Protein AF-A0A523TA37-F1 (afdb_monomer)

pLDDT: mean 83.15, std 7.07, range [55.75, 93.06]

Solvent-accessible surface area (backbone atoms only — not comparable to full-atom values): 5820 Å² total; per-residue (Å²): 130,68,70,67,61,56,50,66,55,47,52,60,50,52,51,51,53,51,50,52,54,51,51,53,54,51,54,56,52,51,55,54,51,51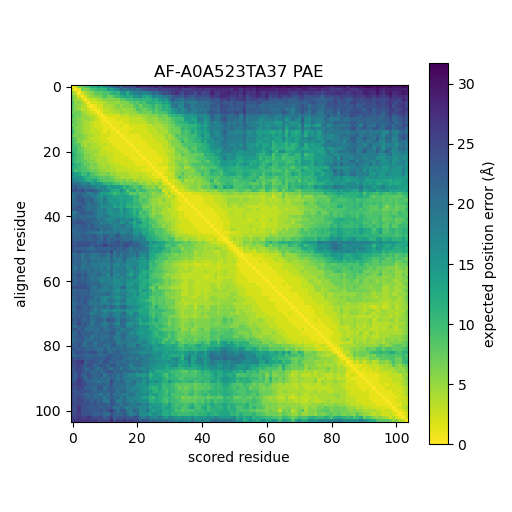,55,50,50,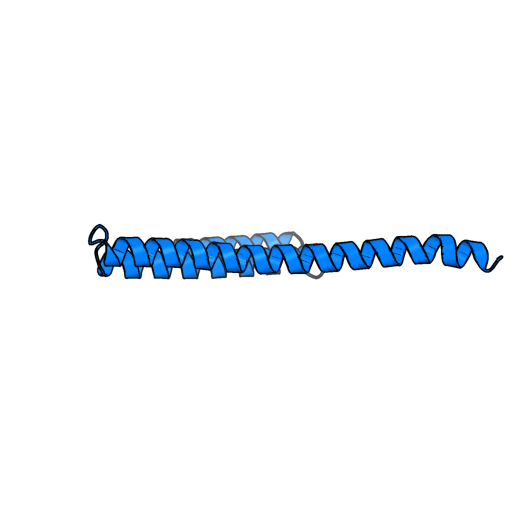54,54,49,51,52,50,50,36,40,76,67,67,78,36,53,71,69,57,46,53,52,52,52,50,49,53,52,50,51,53,50,52,52,54,51,52,50,50,53,50,49,36,42,74,67,69,76,38,56,72,70,58,49,52,54,53,49,50,50,52,54,49,58,61,74,78,106

Foldseek 3Di:
DPPVVVCVVVVVVVVVVVVVVVVVVVVVVVLVVVLVVVLVVLVVCVVVVVADPVRSVVVNVLSVLVSVLVVVLVVLVVCVVVVVDDPVRSVVVNVVSVVVSVVD

Radius of gyration: 21.23 Å; Cα contacts (8 Å, |Δi|>4): 30; chains: 1; bounding box: 48×34×58 Å

Mean predicted aligned error: 10.98 Å

Secondary structure (DSSP, 8-state):
--HHHHHHHHHHHHHHHHHHHHHHHHHHHHHHHHHHHHHHHHHHHHHTTSS-HHHHHHHHHHHHHHHHHHHHHHHHHHHHHTT-S-HHHHHHHHHHHHHHHHT-

Nearest PDB structures (foldseek):
  4wqs-assembly2_N  TM=8.201E-01  e=6.402E+00  Thermus thermophilus HB8
  6o35-assembly1_C-2  TM=4.651E-01  e=7.280E+00  synthetic construct

Sequence (104 aa):
MESSYFFFLILPLAILVFFLVALVIYNARKEEDDYEKELKKLRQLLFSGKLDRKTFVNMRNRLKHEKVFTSESKKLFSLLSDDKLDKETYVRLRQALEKSFRDS

Structure (mmCIF, N/CA/C/O backbone):
data_AF-A0A523TA37-F1
#
_entry.id   AF-A0A523TA37-F1
#
loop_
_atom_site.group_PDB
_atom_site.id
_atom_site.type_symbol
_atom_site.label_atom_id
_atom_site.label_alt_id
_atom_site.label_comp_id
_atom_site.label_asym_id
_atom_site.label_entity_id
_atom_site.label_seq_id
_atom_site.pdbx_PDB_ins_code
_atom_site.Cartn_x
_atom_site.Cartn_y
_atom_site.Cartn_z
_atom_site.occupancy
_atom_site.B_iso_or_equiv
_atom_site.auth_seq_id
_atom_site.auth_comp_id
_atom_site.auth_asym_id
_atom_site.auth_atom_id
_atom_site.pdbx_PDB_model_num
ATOM 1 N N . MET A 1 1 ? 29.019 7.588 -38.918 1.00 55.75 1 MET A N 1
ATOM 2 C CA . MET A 1 1 ? 27.634 8.027 -38.646 1.00 55.75 1 MET A CA 1
ATOM 3 C C . MET A 1 1 ? 27.708 9.476 -38.207 1.00 55.75 1 MET A C 1
ATOM 5 O O . MET A 1 1 ? 28.504 9.761 -37.322 1.00 55.75 1 MET A O 1
ATOM 9 N N . GLU A 1 2 ? 26.988 10.383 -38.868 1.00 57.28 2 GLU A N 1
ATOM 10 C CA . GLU A 1 2 ? 26.994 11.808 -38.515 1.00 57.28 2 GLU A CA 1
ATOM 11 C C . GLU A 1 2 ? 26.485 11.992 -37.084 1.00 57.28 2 GLU A C 1
ATOM 13 O O . GLU A 1 2 ? 25.417 11.488 -36.725 1.00 57.28 2 GLU A O 1
ATOM 18 N N . SER A 1 3 ? 27.255 12.722 -36.277 1.00 63.28 3 SER A N 1
ATOM 19 C CA . SER A 1 3 ? 26.987 13.025 -34.867 1.00 63.28 3 SER A CA 1
ATOM 20 C C . SER A 1 3 ? 25.549 13.507 -34.629 1.00 63.28 3 SER A C 1
ATOM 22 O O . SER A 1 3 ? 24.960 13.229 -33.589 1.00 63.28 3 SER A O 1
ATOM 24 N N . SER A 1 4 ? 24.952 14.154 -35.630 1.00 68.25 4 SER A N 1
ATOM 25 C CA . SER A 1 4 ? 23.573 14.640 -35.680 1.00 68.25 4 SER A CA 1
ATOM 26 C C . SER A 1 4 ? 22.515 13.561 -35.397 1.00 68.25 4 SER A C 1
ATOM 28 O O . SER A 1 4 ? 21.580 13.813 -34.641 1.00 68.25 4 SER A O 1
ATOM 30 N N . TYR A 1 5 ? 22.668 12.345 -35.938 1.00 69.06 5 TYR A N 1
ATOM 31 C CA . TYR A 1 5 ? 21.691 11.258 -35.751 1.00 69.06 5 TYR A CA 1
ATOM 32 C C . TYR A 1 5 ? 21.736 10.662 -34.342 1.00 69.06 5 TYR A C 1
ATOM 34 O O . TYR A 1 5 ? 20.711 10.241 -33.809 1.00 69.06 5 TYR A O 1
ATOM 42 N N . PHE A 1 6 ? 22.917 10.660 -33.719 1.00 69.06 6 PHE A N 1
ATOM 43 C CA . PHE A 1 6 ? 23.102 10.196 -32.346 1.00 69.06 6 PHE A CA 1
ATOM 44 C C . PHE A 1 6 ? 22.332 11.097 -31.370 1.00 69.06 6 PHE A C 1
ATOM 46 O O . PHE A 1 6 ? 21.544 10.607 -30.562 1.00 69.06 6 PHE A O 1
ATOM 53 N N . PHE A 1 7 ? 22.457 12.421 -31.516 1.00 75.31 7 PHE A N 1
ATOM 54 C CA . PHE A 1 7 ? 21.696 13.379 -30.710 1.00 75.31 7 PHE A CA 1
ATOM 55 C C . PHE A 1 7 ? 20.187 13.311 -30.970 1.00 75.31 7 PHE A C 1
ATOM 57 O O . PHE A 1 7 ? 19.412 13.392 -30.019 1.00 75.31 7 PHE A O 1
ATOM 64 N N . PHE A 1 8 ? 19.760 13.104 -32.220 1.00 79.31 8 PHE A N 1
ATOM 65 C CA . PHE A 1 8 ? 18.338 13.015 -32.568 1.00 79.31 8 PHE A CA 1
ATOM 66 C C . PHE A 1 8 ? 17.638 11.795 -31.951 1.00 79.31 8 PHE A C 1
ATOM 68 O O . PHE A 1 8 ? 16.446 11.856 -31.676 1.00 79.31 8 PHE A O 1
ATOM 75 N N . LEU A 1 9 ? 18.367 10.702 -31.707 1.00 77.62 9 LEU A N 1
ATOM 76 C CA . LEU A 1 9 ? 17.845 9.510 -31.029 1.00 77.62 9 LEU A CA 1
ATOM 77 C C . LEU A 1 9 ? 17.946 9.607 -29.504 1.00 77.62 9 LEU A C 1
ATOM 79 O O . LEU A 1 9 ? 17.022 9.214 -28.796 1.00 77.62 9 LEU A O 1
ATOM 83 N N . ILE A 1 10 ? 19.047 10.143 -28.981 1.00 83.31 10 ILE A N 1
ATOM 84 C CA . ILE A 1 10 ? 19.322 10.135 -27.537 1.00 83.31 10 ILE A CA 1
ATOM 85 C C . ILE A 1 10 ? 18.558 11.218 -26.792 1.00 83.31 10 ILE A C 1
ATOM 87 O O . ILE A 1 10 ? 18.091 10.976 -25.682 1.00 83.31 10 ILE A O 1
ATOM 91 N N . LEU A 1 11 ? 18.394 12.395 -27.394 1.00 85.06 11 LEU A N 1
ATOM 92 C CA . LEU A 1 11 ? 17.668 13.498 -26.776 1.00 85.06 11 LEU A CA 1
ATOM 93 C C . LEU A 1 11 ? 16.196 13.140 -26.466 1.00 85.06 11 LEU A C 1
ATOM 95 O O . LEU A 1 11 ? 15.798 13.288 -25.309 1.00 85.06 11 LEU A O 1
ATOM 99 N N . PRO A 1 12 ? 15.382 12.617 -27.409 1.00 87.75 12 PRO A N 1
ATOM 100 C CA . PRO A 1 12 ? 14.011 12.209 -27.095 1.00 87.75 12 PRO A CA 1
ATOM 101 C C . PRO A 1 12 ? 13.959 11.008 -26.147 1.00 87.75 12 PRO A C 1
ATOM 103 O O . PRO A 1 12 ? 13.060 10.941 -25.310 1.00 87.75 12 PRO A O 1
ATOM 106 N N . LEU A 1 13 ? 14.934 10.094 -26.216 1.00 86.00 13 LEU A N 1
ATOM 107 C CA . LEU A 1 13 ? 15.017 8.964 -25.292 1.00 86.00 13 LEU A CA 1
ATOM 108 C C . LEU A 1 13 ? 15.254 9.439 -23.849 1.00 86.00 13 LEU A C 1
ATOM 110 O O . LEU A 1 13 ? 14.577 8.985 -22.929 1.00 86.00 13 LEU A O 1
ATOM 114 N N . ALA A 1 14 ? 16.158 10.400 -23.648 1.00 87.56 14 ALA A N 1
ATOM 115 C CA . ALA A 1 14 ? 16.432 10.990 -22.340 1.00 87.56 14 ALA A CA 1
ATOM 116 C C . ALA A 1 14 ? 15.207 11.727 -21.774 1.00 87.56 14 ALA A C 1
ATOM 118 O O . ALA A 1 14 ? 14.896 11.587 -20.590 1.00 87.56 14 ALA A O 1
ATOM 119 N N . ILE A 1 15 ? 14.474 12.457 -22.621 1.00 92.12 15 ILE A N 1
ATOM 120 C CA . ILE A 1 15 ? 13.218 13.120 -22.236 1.00 92.12 15 ILE A CA 1
ATOM 121 C C . ILE A 1 15 ? 12.169 12.086 -21.805 1.00 92.12 15 ILE A C 1
ATOM 123 O O . ILE A 1 15 ? 11.509 12.278 -20.785 1.00 92.12 15 ILE A O 1
ATOM 127 N N . LEU A 1 16 ? 12.041 10.974 -22.535 1.00 89.88 16 LEU A N 1
ATOM 128 C CA . LEU A 1 16 ? 11.126 9.879 -22.198 1.00 89.88 16 LEU A CA 1
ATOM 129 C C . LEU A 1 16 ? 11.448 9.251 -20.839 1.00 89.88 16 LEU A C 1
ATOM 131 O O . LEU A 1 16 ? 10.548 9.067 -20.020 1.00 89.88 16 LEU A O 1
ATOM 135 N N . VAL A 1 17 ? 12.726 8.965 -20.578 1.00 89.88 17 VAL A N 1
ATOM 136 C CA . VAL A 1 17 ? 13.173 8.421 -19.287 1.00 89.88 17 VAL A CA 1
ATOM 137 C C . VAL A 1 17 ? 12.888 9.412 -18.158 1.00 89.88 17 VAL A C 1
ATOM 139 O O . VAL A 1 17 ? 12.357 9.020 -17.121 1.00 89.88 17 VAL A O 1
ATOM 142 N N . PHE A 1 18 ? 13.167 10.701 -18.365 1.00 93.06 18 PHE A N 1
ATOM 143 C CA . PHE A 1 18 ? 12.870 11.738 -17.378 1.00 93.06 18 PHE A CA 1
ATOM 144 C C . PHE A 1 18 ? 11.370 11.826 -17.066 1.00 93.06 18 PHE A C 1
ATOM 146 O O . PHE A 1 18 ? 10.982 11.858 -15.897 1.00 93.06 18 PHE A O 1
ATOM 153 N N . PHE A 1 19 ? 10.519 11.799 -18.097 1.00 92.69 19 PHE A N 1
ATOM 154 C CA . PHE A 1 19 ? 9.066 11.779 -17.927 1.00 92.69 19 PHE A CA 1
ATOM 155 C C . PHE A 1 19 ? 8.599 10.555 -17.142 1.00 92.69 19 PHE A C 1
ATOM 157 O O . PHE A 1 19 ? 7.802 10.704 -16.221 1.00 92.69 19 PHE A O 1
ATOM 164 N N . LEU A 1 20 ? 9.119 9.366 -17.456 1.00 86.38 20 LEU A N 1
ATOM 165 C CA . LEU A 1 20 ? 8.811 8.132 -16.730 1.00 86.38 20 LEU A CA 1
ATOM 166 C C . LEU A 1 20 ? 9.164 8.246 -15.246 1.00 86.38 20 LEU A C 1
ATOM 168 O O . LEU A 1 20 ? 8.328 7.951 -14.393 1.00 86.38 20 LEU A O 1
ATOM 172 N N . VAL A 1 21 ? 10.367 8.730 -14.929 1.00 87.38 21 VAL A N 1
ATOM 173 C CA . VAL A 1 21 ? 10.807 8.920 -13.540 1.00 87.38 21 VAL A CA 1
ATOM 174 C C . VAL A 1 21 ? 9.912 9.927 -12.812 1.00 87.38 21 VAL A C 1
ATOM 176 O O . VAL A 1 21 ? 9.469 9.658 -11.694 1.00 87.38 21 VAL A O 1
ATOM 179 N N . ALA A 1 22 ? 9.579 11.055 -13.445 1.00 87.62 22 ALA A N 1
ATOM 180 C CA . ALA A 1 22 ? 8.682 12.054 -12.865 1.00 87.62 22 ALA A CA 1
ATOM 181 C C . ALA A 1 22 ? 7.278 11.486 -12.588 1.00 87.62 22 ALA A C 1
ATOM 183 O O . ALA A 1 22 ? 6.705 11.740 -11.527 1.00 87.62 22 ALA A O 1
ATOM 184 N N . LEU A 1 23 ? 6.744 10.673 -13.504 1.00 86.75 23 LEU A N 1
ATOM 185 C CA . LEU A 1 23 ? 5.433 10.034 -13.377 1.00 86.75 23 LEU A CA 1
ATOM 186 C C . LEU A 1 23 ? 5.413 9.010 -12.231 1.00 86.75 23 LEU A C 1
ATOM 188 O O . LEU A 1 23 ? 4.463 8.973 -11.449 1.00 86.75 23 LEU A O 1
ATOM 192 N N . VAL A 1 24 ? 6.487 8.228 -12.082 1.00 82.25 24 VAL A N 1
ATOM 193 C CA . VAL A 1 24 ? 6.658 7.282 -10.967 1.00 82.25 24 VAL A CA 1
ATOM 194 C C . VAL A 1 24 ? 6.681 8.018 -9.627 1.00 82.25 24 VAL A C 1
ATOM 196 O O . VAL A 1 24 ? 5.943 7.643 -8.715 1.00 82.25 24 VAL A O 1
ATOM 199 N N . ILE A 1 25 ? 7.465 9.095 -9.512 1.00 80.94 25 ILE A N 1
ATOM 200 C CA . ILE A 1 25 ? 7.542 9.897 -8.281 1.00 80.94 25 ILE A CA 1
ATOM 201 C C . ILE A 1 25 ? 6.187 10.546 -7.965 1.00 80.94 25 ILE A C 1
ATOM 203 O O . ILE A 1 25 ? 5.754 10.540 -6.812 1.00 80.94 25 ILE A O 1
ATOM 207 N N . TYR A 1 26 ? 5.501 11.089 -8.973 1.00 82.00 26 TYR A N 1
ATOM 208 C CA . TYR A 1 26 ? 4.193 11.716 -8.796 1.00 82.00 26 TYR A CA 1
ATOM 209 C C . TYR A 1 26 ? 3.142 10.720 -8.292 1.00 82.00 26 TYR A C 1
ATOM 211 O O . TYR A 1 26 ? 2.442 10.998 -7.318 1.00 82.00 26 TYR A O 1
ATOM 219 N N . ASN A 1 27 ? 3.069 9.536 -8.906 1.00 76.25 27 ASN A N 1
ATOM 220 C CA . ASN A 1 27 ? 2.141 8.493 -8.476 1.00 76.25 27 ASN A CA 1
ATOM 221 C C . ASN A 1 27 ? 2.457 7.985 -7.064 1.00 76.25 27 ASN A C 1
ATOM 223 O O . ASN A 1 27 ? 1.530 7.763 -6.290 1.00 76.25 27 ASN A O 1
ATOM 227 N N . ALA A 1 28 ? 3.738 7.855 -6.703 1.00 72.88 28 ALA A N 1
ATOM 228 C CA . ALA A 1 28 ? 4.134 7.460 -5.352 1.00 72.88 28 ALA A 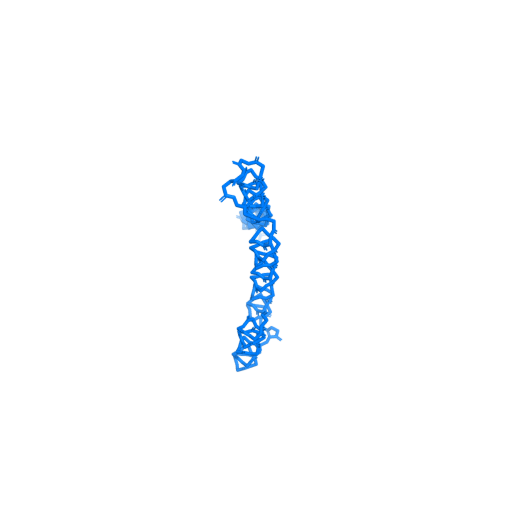CA 1
ATOM 229 C C . ALA A 1 28 ? 3.663 8.474 -4.293 1.00 72.88 28 ALA A C 1
ATOM 231 O O . ALA A 1 28 ? 3.100 8.084 -3.273 1.00 72.88 28 ALA A O 1
ATOM 232 N N . ARG A 1 29 ? 3.821 9.778 -4.560 1.00 76.19 29 ARG A N 1
ATOM 233 C CA . ARG A 1 29 ? 3.344 10.841 -3.656 1.00 76.19 29 ARG A CA 1
ATOM 234 C C . ARG A 1 29 ? 1.822 10.870 -3.536 1.00 76.19 29 ARG A C 1
ATOM 236 O O . ARG A 1 29 ? 1.296 11.037 -2.440 1.00 76.19 29 ARG A O 1
ATOM 243 N N . LYS A 1 30 ? 1.109 10.668 -4.647 1.00 77.62 30 LYS A N 1
ATOM 244 C CA . LYS A 1 30 ? -0.359 10.666 -4.668 1.00 77.62 30 LYS A CA 1
ATOM 245 C C . LYS A 1 30 ? -0.956 9.588 -3.754 1.00 77.62 30 LYS A C 1
ATOM 247 O O . LYS A 1 30 ? -1.959 9.835 -3.092 1.00 77.62 30 LYS A O 1
ATOM 252 N N . GLU A 1 31 ? -0.335 8.414 -3.685 1.00 69.19 31 GLU A N 1
ATOM 253 C CA . GLU A 1 31 ? -0.804 7.333 -2.809 1.00 69.19 31 GLU A CA 1
ATOM 254 C C . GLU A 1 31 ? -0.580 7.606 -1.323 1.00 69.19 31 GLU A C 1
ATOM 256 O O . GLU A 1 31 ? -1.409 7.224 -0.494 1.00 69.19 31 GLU A O 1
ATOM 261 N N . GLU A 1 32 ? 0.513 8.285 -0.964 1.00 70.00 32 GLU A N 1
ATOM 262 C CA . GLU A 1 32 ? 0.704 8.748 0.413 1.00 70.00 32 GLU A CA 1
ATOM 263 C C . GLU A 1 32 ? -0.353 9.781 0.807 1.00 70.00 32 GLU A C 1
ATOM 265 O O . GLU A 1 32 ? -0.946 9.665 1.886 1.00 70.00 32 GLU A O 1
ATOM 270 N N . ASP A 1 33 ? -0.650 10.722 -0.091 1.00 78.94 33 ASP A N 1
ATOM 271 C CA . ASP A 1 33 ? -1.665 11.751 0.127 1.00 78.94 33 ASP A CA 1
ATOM 272 C C . ASP A 1 33 ? -3.062 11.158 0.344 1.00 78.94 33 ASP A C 1
ATOM 274 O O . ASP A 1 33 ? -3.817 11.640 1.193 1.00 78.94 33 ASP A O 1
ATOM 278 N N . ASP A 1 34 ? -3.436 10.119 -0.403 1.00 79.81 34 ASP A N 1
ATOM 279 C CA . ASP A 1 34 ? -4.770 9.527 -0.294 1.00 79.81 34 ASP A CA 1
ATOM 280 C C . ASP A 1 34 ? -4.955 8.767 1.031 1.00 79.81 34 ASP A C 1
ATOM 282 O O . ASP A 1 34 ? -5.961 8.979 1.717 1.00 79.81 34 ASP A O 1
ATOM 286 N N . TYR A 1 35 ? -3.944 8.014 1.484 1.00 81.75 35 TYR A N 1
ATOM 287 C CA . TYR A 1 35 ? -3.953 7.413 2.825 1.00 81.75 35 TYR A CA 1
ATOM 288 C C . TYR A 1 35 ? -4.074 8.476 3.928 1.00 81.75 35 TYR A C 1
ATOM 290 O O . TYR A 1 35 ? -4.862 8.335 4.870 1.00 81.75 35 TYR A O 1
ATOM 298 N N . GLU A 1 36 ? -3.320 9.574 3.824 1.00 82.69 36 GLU A N 1
ATOM 299 C CA . GLU A 1 36 ? -3.407 10.659 4.800 1.00 82.69 36 GLU A CA 1
ATOM 300 C C . GLU A 1 36 ? -4.778 11.339 4.813 1.00 82.69 36 GLU A C 1
ATOM 302 O O . GLU A 1 36 ? -5.291 11.665 5.892 1.00 82.69 36 GLU A O 1
ATOM 307 N N . LYS A 1 37 ? -5.391 11.552 3.643 1.00 86.31 37 LYS A N 1
ATOM 308 C CA . LYS A 1 37 ? -6.739 12.129 3.532 1.00 86.31 37 LYS A CA 1
ATOM 309 C C . LYS A 1 37 ? -7.776 11.253 4.220 1.00 86.31 37 LYS A C 1
ATOM 311 O O . LYS A 1 37 ? -8.604 11.776 4.967 1.00 86.31 37 LYS A O 1
ATOM 316 N N . GLU A 1 38 ? -7.742 9.942 4.007 1.00 85.44 38 GLU A N 1
ATOM 317 C CA . GLU A 1 38 ? -8.683 9.017 4.647 1.00 85.44 38 GLU A CA 1
ATOM 318 C C . GLU A 1 38 ? -8.499 8.977 6.164 1.00 85.44 38 GLU A C 1
ATOM 320 O O . GLU A 1 38 ? -9.472 9.037 6.923 1.00 85.44 38 GLU A O 1
ATOM 325 N N . LEU A 1 39 ? -7.252 9.009 6.631 1.00 87.69 39 LEU A N 1
ATOM 326 C CA . LEU A 1 39 ? -6.941 9.038 8.057 1.00 87.69 39 LEU A CA 1
ATOM 327 C C . LEU A 1 39 ? -7.333 10.377 8.713 1.00 87.69 39 LEU A C 1
ATOM 329 O O . LEU A 1 39 ? -7.751 10.405 9.876 1.00 87.69 39 LEU A O 1
ATOM 333 N N . LYS A 1 40 ? -7.244 11.496 7.980 1.00 88.50 40 LYS A N 1
ATOM 334 C CA . LYS A 1 40 ? -7.780 12.803 8.403 1.00 88.50 40 LYS A CA 1
ATOM 335 C C . LYS A 1 40 ? -9.306 12.774 8.503 1.00 88.50 40 LYS A C 1
ATOM 337 O O . LYS A 1 40 ? -9.830 13.201 9.530 1.00 88.50 40 LYS A O 1
ATOM 342 N N . LYS A 1 41 ? -10.012 12.207 7.517 1.00 88.44 41 LYS A N 1
ATOM 343 C CA . LYS A 1 41 ? -11.479 12.038 7.562 1.00 88.44 41 LYS A CA 1
ATOM 344 C C . LYS A 1 41 ? -11.914 11.201 8.766 1.00 88.44 41 LYS A C 1
ATOM 346 O O . LYS A 1 41 ? -12.812 11.606 9.495 1.00 88.44 41 LYS A O 1
ATOM 351 N N . LEU A 1 42 ? -11.239 10.083 9.031 1.00 87.94 42 LEU A N 1
ATOM 352 C CA . LEU A 1 42 ? -11.503 9.244 10.206 1.00 87.94 42 LEU A CA 1
ATOM 353 C C . LEU A 1 42 ? -11.301 9.988 11.526 1.00 87.94 42 LEU A C 1
ATOM 355 O O . LEU A 1 42 ? -12.127 9.869 12.429 1.00 87.94 42 LEU A O 1
ATOM 359 N N . ARG A 1 43 ? -10.229 10.785 11.638 1.00 87.75 43 ARG A N 1
ATOM 360 C CA . ARG A 1 43 ? -10.007 11.643 12.812 1.00 87.75 43 ARG A CA 1
ATOM 361 C C . ARG A 1 43 ? -11.110 12.684 12.960 1.00 87.75 43 ARG A C 1
ATOM 363 O O . ARG A 1 43 ? -11.610 12.876 14.061 1.00 87.75 43 ARG A O 1
ATOM 370 N N . GLN A 1 44 ? -11.518 13.322 11.868 1.00 90.31 44 GLN A N 1
ATOM 371 C CA . GLN A 1 44 ? -12.596 14.308 11.884 1.00 90.31 44 GLN A CA 1
ATOM 372 C C . GLN A 1 44 ? -13.929 13.680 12.317 1.00 90.31 44 GLN A C 1
ATOM 374 O O . GLN A 1 44 ? -14.649 14.270 13.119 1.00 90.31 44 GLN A O 1
ATOM 379 N N . LEU A 1 45 ? -14.227 12.460 11.860 1.00 88.19 45 LEU A N 1
ATOM 380 C CA . LEU A 1 45 ? -15.413 11.709 12.275 1.00 88.19 45 LEU A CA 1
ATOM 381 C C . LEU A 1 45 ? -15.380 11.356 13.768 1.00 88.19 45 LEU A C 1
ATOM 383 O O . LEU A 1 45 ? -16.395 11.531 14.442 1.00 88.19 45 LEU A O 1
ATOM 387 N N . LEU A 1 46 ? -14.219 10.949 14.291 1.00 88.00 46 LEU A N 1
ATOM 388 C CA . LEU A 1 46 ? -14.014 10.706 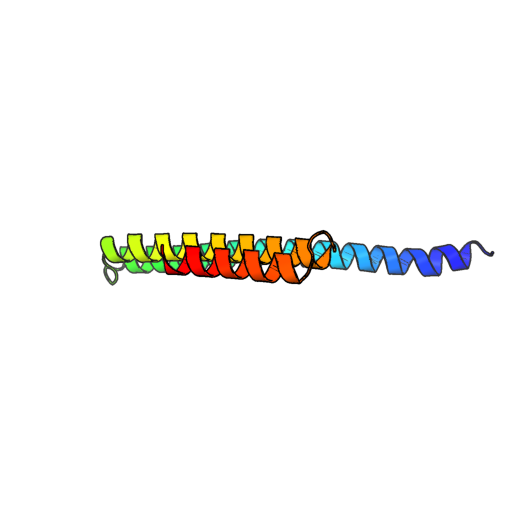15.722 1.00 88.00 46 LEU A CA 1
ATOM 389 C C . LEU A 1 46 ? -14.246 11.981 16.549 1.00 88.00 46 LEU A C 1
ATOM 391 O O . LEU A 1 46 ? -15.016 11.959 17.504 1.00 88.00 46 LEU A O 1
ATOM 395 N N . PHE A 1 47 ? -13.636 13.106 16.159 1.00 87.50 47 PHE A N 1
ATOM 396 C CA . PHE A 1 47 ? -13.816 14.386 16.859 1.00 87.50 47 PHE A CA 1
ATOM 397 C C . PHE A 1 47 ? -15.246 14.924 16.765 1.00 87.50 47 PHE A C 1
ATOM 399 O O . PHE A 1 47 ? -15.714 15.577 17.690 1.00 87.50 47 PHE A O 1
ATOM 406 N N . SER A 1 48 ? -15.963 14.620 15.680 1.00 89.06 48 SER A N 1
ATOM 407 C CA . SER A 1 48 ? -17.375 14.987 15.523 1.00 89.06 48 SER A CA 1
ATOM 408 C C . SER A 1 48 ? -18.340 14.131 16.354 1.00 89.06 48 SER A C 1
ATOM 410 O O . SER A 1 48 ? -19.548 14.344 16.281 1.00 89.06 48 SER A O 1
ATOM 412 N N . GLY A 1 49 ? -17.842 13.125 17.084 1.00 85.88 49 GLY A N 1
ATOM 413 C CA . GLY A 1 49 ? -18.657 12.203 17.881 1.00 85.88 49 GLY A CA 1
ATOM 414 C C . GLY A 1 49 ? -19.488 11.209 17.060 1.00 85.88 49 GLY A C 1
ATOM 415 O O . GLY A 1 49 ? -20.173 10.368 17.630 1.00 85.88 49 GLY A O 1
ATOM 416 N N . LYS A 1 50 ? -19.411 11.257 15.722 1.00 85.31 50 LYS A N 1
ATOM 417 C CA . LYS A 1 50 ? -20.119 10.340 14.808 1.00 85.31 50 LYS A CA 1
ATOM 418 C C . LYS A 1 50 ? -19.502 8.944 14.747 1.00 85.31 50 LYS A C 1
ATOM 420 O O . LYS A 1 50 ? -20.036 8.066 14.075 1.00 85.31 50 LYS A O 1
ATOM 425 N N . LEU A 1 51 ? -18.347 8.756 15.378 1.00 86.31 51 LEU A N 1
ATOM 426 C CA . LEU A 1 51 ? -17.564 7.541 15.274 1.00 86.31 51 LEU A CA 1
ATOM 427 C C . LEU A 1 51 ? -16.937 7.214 16.627 1.00 86.31 51 LEU A C 1
ATOM 429 O O . LEU A 1 51 ? -16.243 8.040 17.212 1.00 86.31 51 LEU A O 1
ATOM 433 N N . ASP A 1 52 ? -17.193 6.003 17.117 1.00 89.44 52 ASP A N 1
ATOM 434 C CA . ASP A 1 52 ? -16.661 5.536 18.394 1.00 89.44 52 ASP A CA 1
ATOM 435 C C . ASP A 1 52 ? -15.149 5.262 18.317 1.00 89.44 52 ASP A C 1
ATOM 437 O O . ASP A 1 52 ? -14.605 4.893 17.271 1.00 89.44 52 ASP A O 1
ATOM 441 N N . ARG A 1 53 ? -14.458 5.391 19.451 1.00 85.81 53 ARG A N 1
ATOM 442 C CA . ARG A 1 53 ? -13.014 5.167 19.563 1.00 85.81 53 ARG A CA 1
ATOM 443 C C . ARG A 1 53 ? -12.626 3.740 19.176 1.00 85.81 53 ARG A C 1
ATOM 445 O O . ARG A 1 53 ? -11.587 3.556 18.542 1.00 85.81 53 ARG A O 1
ATOM 452 N N . LYS A 1 54 ? -13.448 2.735 19.504 1.00 88.12 54 LYS A N 1
ATOM 453 C CA . LYS A 1 54 ? -13.198 1.341 19.105 1.00 88.12 54 LYS A CA 1
ATOM 454 C C . LYS A 1 54 ? -13.294 1.184 17.587 1.00 88.12 54 LYS A C 1
ATOM 456 O O . LYS A 1 54 ? -12.403 0.612 16.960 1.00 88.12 54 LYS A O 1
ATOM 461 N N . THR A 1 55 ? -14.328 1.772 16.992 1.00 86.38 55 THR A N 1
ATOM 462 C CA . THR A 1 55 ? -14.541 1.791 15.539 1.00 86.38 55 THR A CA 1
ATOM 463 C C . THR A 1 55 ? -13.412 2.523 14.811 1.00 86.38 55 THR A C 1
ATOM 465 O O . THR A 1 55 ? -12.928 2.035 13.791 1.00 86.38 55 THR A O 1
ATOM 468 N N . PHE A 1 56 ? -12.913 3.634 15.365 1.00 88.81 56 PHE A N 1
ATOM 469 C CA . PHE A 1 56 ? -11.756 4.362 14.835 1.00 88.81 56 PHE A CA 1
ATOM 470 C C . PHE A 1 56 ? -10.505 3.496 14.788 1.00 88.81 56 PHE A C 1
ATOM 472 O O . PHE A 1 56 ? -9.841 3.433 13.756 1.00 88.81 56 PHE A O 1
ATOM 479 N N . VAL A 1 57 ? -10.174 2.829 15.897 1.00 88.31 57 VAL A N 1
ATOM 480 C CA . VAL A 1 57 ? -8.977 1.984 15.977 1.00 88.31 57 VAL A CA 1
ATOM 481 C C . VAL A 1 57 ? -9.064 0.838 14.972 1.00 88.31 57 VAL A C 1
ATOM 483 O O .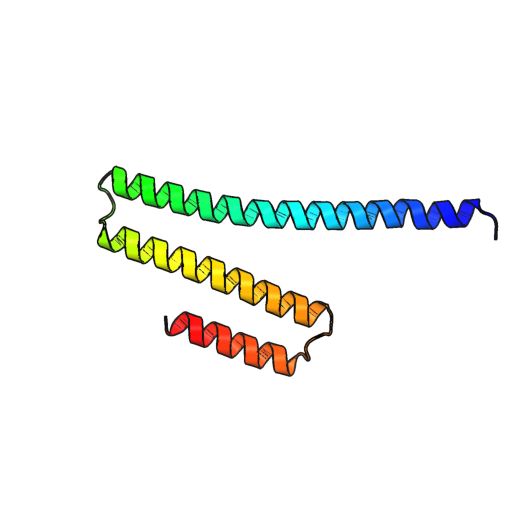 VAL A 1 57 ? -8.092 0.603 14.256 1.00 88.31 57 VAL A O 1
ATOM 486 N N . ASN A 1 58 ? -10.228 0.197 14.845 1.00 87.81 58 ASN A N 1
ATOM 487 C CA . ASN A 1 58 ? -10.440 -0.870 13.868 1.00 87.81 58 ASN A CA 1
ATOM 488 C C . ASN A 1 58 ? -10.296 -0.369 12.425 1.00 87.81 58 ASN A C 1
ATOM 490 O O . ASN A 1 58 ? -9.547 -0.956 11.648 1.00 87.81 58 ASN A O 1
ATOM 494 N N . MET A 1 59 ? -10.947 0.741 12.062 1.00 85.56 59 MET A N 1
ATOM 495 C CA . MET A 1 59 ? -10.859 1.297 10.706 1.00 85.56 59 MET A CA 1
ATOM 496 C C . MET A 1 59 ? -9.453 1.807 10.373 1.00 85.56 59 MET A C 1
ATOM 498 O O . MET A 1 59 ? -8.963 1.579 9.271 1.00 85.56 59 MET A O 1
ATOM 502 N N . ARG A 1 60 ? -8.769 2.443 11.331 1.00 87.81 60 ARG A N 1
ATOM 503 C CA . ARG A 1 60 ? -7.375 2.883 11.178 1.00 87.81 60 ARG A CA 1
ATOM 504 C C . ARG A 1 60 ? -6.440 1.697 10.960 1.00 87.81 60 ARG A C 1
ATOM 506 O O . ARG A 1 60 ? -5.566 1.762 10.101 1.00 87.81 60 ARG A O 1
ATOM 513 N N . ASN A 1 61 ? -6.597 0.634 11.748 1.00 87.94 61 ASN A N 1
ATOM 514 C CA . ASN A 1 61 ? -5.786 -0.568 11.591 1.00 87.94 61 ASN A CA 1
ATOM 515 C C . ASN A 1 61 ? -6.065 -1.220 10.230 1.00 87.94 61 ASN A C 1
ATOM 517 O O . ASN A 1 61 ? -5.113 -1.538 9.524 1.00 87.94 61 ASN A O 1
ATOM 521 N N . ARG A 1 62 ? -7.333 -1.305 9.807 1.00 86.19 62 ARG A N 1
ATOM 522 C CA . ARG A 1 62 ? -7.708 -1.817 8.481 1.00 86.19 62 ARG A CA 1
ATOM 523 C C . ARG A 1 62 ? -7.061 -1.024 7.344 1.00 86.19 62 ARG A C 1
ATOM 525 O O . ARG A 1 62 ? -6.439 -1.623 6.480 1.00 86.19 62 ARG A O 1
ATOM 532 N N . LEU A 1 63 ? -7.115 0.309 7.394 1.00 86.50 63 LEU A N 1
ATOM 533 C CA . LEU A 1 63 ? -6.445 1.175 6.414 1.00 86.50 63 LEU A CA 1
ATOM 534 C C . LEU A 1 63 ? -4.932 0.972 6.376 1.00 86.50 63 LEU A C 1
ATOM 536 O O . LEU A 1 63 ? -4.319 0.988 5.311 1.00 86.50 63 LEU A O 1
ATOM 540 N N . LYS A 1 64 ? -4.309 0.775 7.541 1.00 86.62 64 LYS A N 1
ATOM 541 C CA . LYS A 1 64 ? -2.879 0.474 7.613 1.00 86.62 64 LYS A CA 1
ATOM 542 C C . LYS A 1 64 ? -2.569 -0.871 6.948 1.00 86.62 64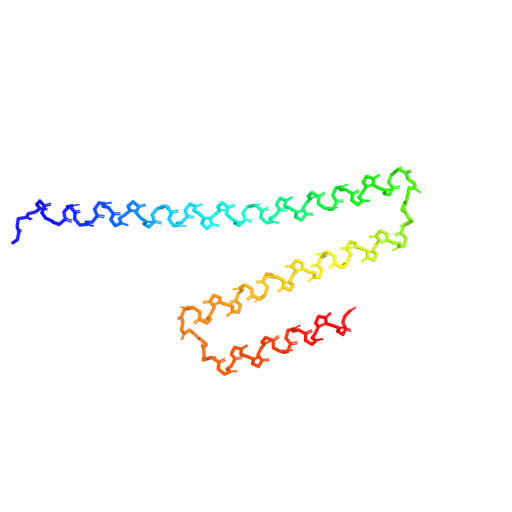 LYS A C 1
ATOM 544 O O . LYS A 1 64 ? -1.609 -0.946 6.186 1.00 86.62 64 LYS A O 1
ATOM 549 N N . HIS A 1 65 ? -3.373 -1.900 7.209 1.00 85.62 65 HIS A N 1
ATOM 550 C CA . HIS A 1 65 ? -3.231 -3.212 6.574 1.00 85.62 65 HIS A CA 1
ATOM 551 C C . HIS A 1 65 ? -3.426 -3.141 5.057 1.00 85.62 65 HIS A C 1
ATOM 553 O O . HIS A 1 65 ? -2.628 -3.704 4.315 1.00 85.62 65 HIS A O 1
ATOM 559 N N . GLU A 1 66 ? -4.423 -2.397 4.585 1.00 85.12 66 GLU A N 1
ATOM 560 C CA . GLU A 1 66 ? -4.693 -2.197 3.159 1.00 85.12 66 GLU A CA 1
ATOM 561 C C . GLU A 1 66 ? -3.544 -1.468 2.446 1.00 85.12 66 GLU A C 1
ATOM 563 O O . GLU A 1 66 ? -3.123 -1.878 1.361 1.00 85.12 66 GLU A O 1
ATOM 568 N N . LYS A 1 67 ? -2.954 -0.448 3.089 1.00 85.31 67 LYS A N 1
ATOM 569 C CA . LYS A 1 67 ? -1.750 0.228 2.581 1.00 85.31 67 LYS A CA 1
ATOM 570 C C . LYS A 1 67 ? -0.577 -0.745 2.440 1.00 85.31 67 LYS A C 1
ATOM 572 O O . LYS A 1 67 ? 0.089 -0.749 1.405 1.00 85.31 67 LYS A O 1
ATOM 577 N N . VAL A 1 68 ? -0.327 -1.571 3.461 1.00 86.56 68 VAL A N 1
ATOM 578 C CA . VAL A 1 68 ? 0.756 -2.570 3.436 1.00 86.56 68 VAL A CA 1
ATOM 579 C C . VAL A 1 68 ? 0.513 -3.588 2.323 1.00 86.56 68 VAL A C 1
ATOM 581 O O . VAL A 1 68 ? 1.375 -3.749 1.463 1.00 86.56 68 VAL A O 1
ATOM 584 N N . PHE A 1 69 ? -0.682 -4.177 2.254 1.00 86.12 69 PHE A N 1
ATOM 585 C CA . PHE A 1 69 ? -1.053 -5.139 1.214 1.00 86.12 69 PHE A CA 1
ATOM 586 C C . PHE A 1 69 ? -0.886 -4.571 -0.201 1.00 86.12 69 PHE A C 1
ATOM 588 O O . PHE A 1 69 ? -0.320 -5.224 -1.079 1.00 86.12 69 PHE A O 1
ATOM 595 N N . THR A 1 70 ? -1.325 -3.330 -0.423 1.00 84.75 70 THR A N 1
ATOM 596 C CA . THR A 1 70 ? -1.184 -2.648 -1.717 1.00 84.75 70 THR A CA 1
ATOM 597 C C . THR A 1 70 ? 0.288 -2.431 -2.067 1.00 84.75 70 THR A C 1
ATOM 599 O O . THR A 1 70 ? 0.701 -2.687 -3.199 1.00 84.75 70 THR A O 1
ATOM 602 N N . SER A 1 71 ? 1.106 -2.012 -1.096 1.00 85.00 71 SER A N 1
ATOM 603 C CA . SER A 1 71 ? 2.545 -1.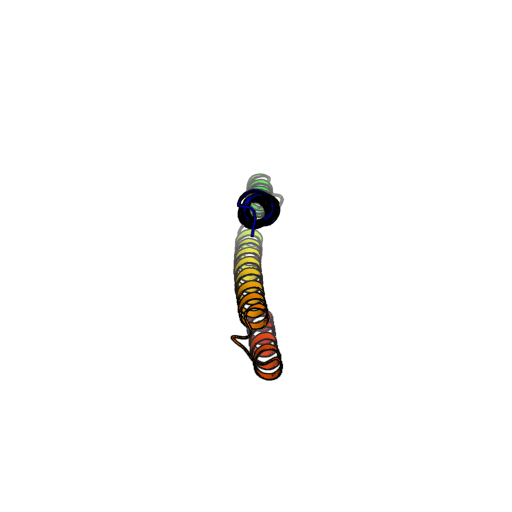811 -1.298 1.00 85.00 71 SER A CA 1
ATOM 604 C C . SER A 1 71 ? 3.284 -3.117 -1.620 1.00 85.00 71 SER A C 1
ATOM 606 O O . SER A 1 71 ? 4.107 -3.155 -2.536 1.00 85.00 71 SER A O 1
ATOM 608 N N . GLU A 1 72 ? 2.945 -4.212 -0.938 1.00 85.38 72 GLU A N 1
ATOM 609 C CA . GLU A 1 72 ? 3.546 -5.524 -1.175 1.00 85.38 72 GLU A CA 1
ATOM 610 C C . GLU A 1 72 ? 3.079 -6.126 -2.503 1.00 85.38 72 GLU A C 1
ATOM 612 O O . GLU A 1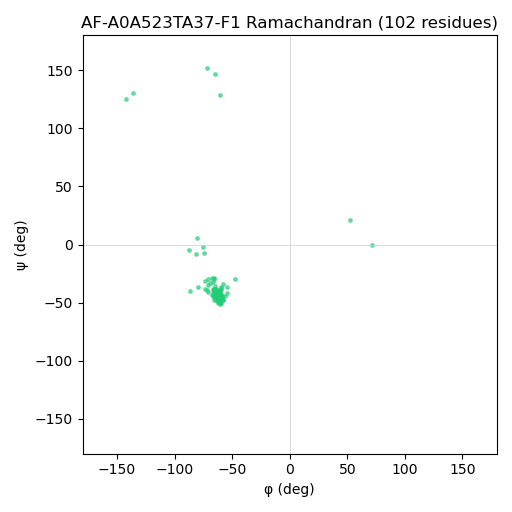 72 ? 3.897 -6.650 -3.257 1.00 85.38 72 GLU A O 1
ATOM 617 N N . SER A 1 73 ? 1.799 -5.963 -2.850 1.00 84.69 73 SER A N 1
ATOM 618 C CA . SER A 1 73 ? 1.248 -6.367 -4.151 1.00 84.69 73 SER A CA 1
ATOM 619 C C . SER A 1 73 ? 1.949 -5.662 -5.310 1.00 84.69 73 SER A C 1
ATOM 621 O O . SER A 1 73 ? 2.293 -6.291 -6.312 1.00 84.69 73 SER A O 1
ATOM 623 N N . LYS A 1 74 ? 2.214 -4.360 -5.166 1.00 85.31 74 LYS A N 1
ATOM 624 C CA . LYS A 1 74 ? 2.978 -3.581 -6.147 1.00 85.31 74 LYS A CA 1
ATOM 625 C C . LYS A 1 74 ? 4.411 -4.062 -6.274 1.00 85.31 74 LYS A C 1
ATOM 627 O O . LYS A 1 74 ? 4.899 -4.194 -7.389 1.00 85.31 74 LYS A O 1
ATOM 632 N N . LYS A 1 75 ? 5.066 -4.360 -5.151 1.00 84.94 75 LYS A N 1
ATOM 633 C CA . LYS A 1 75 ? 6.428 -4.903 -5.142 1.00 84.94 75 LYS A CA 1
ATOM 634 C C . LYS A 1 75 ? 6.492 -6.276 -5.819 1.00 84.94 75 LYS A C 1
ATOM 636 O O . LYS A 1 75 ? 7.403 -6.544 -6.596 1.00 84.94 75 LYS A O 1
ATOM 641 N N . LEU A 1 76 ? 5.506 -7.134 -5.573 1.00 85.00 76 LEU A N 1
ATOM 642 C CA . LEU A 1 76 ? 5.347 -8.417 -6.262 1.00 85.00 76 LEU A CA 1
ATOM 643 C C . LEU A 1 76 ? 5.177 -8.230 -7.771 1.00 85.00 76 LEU A C 1
ATOM 645 O O . LEU A 1 76 ? 5.822 -8.917 -8.559 1.00 85.00 76 LEU A O 1
ATOM 649 N N . PHE A 1 77 ? 4.345 -7.272 -8.174 1.00 83.06 77 PHE A N 1
ATOM 650 C CA . PHE A 1 77 ? 4.137 -6.949 -9.580 1.00 83.06 77 PHE A CA 1
ATOM 651 C C . PHE A 1 77 ? 5.391 -6.364 -10.248 1.00 83.06 77 PHE A C 1
ATOM 653 O O . PHE A 1 77 ? 5.696 -6.729 -11.382 1.00 83.06 77 PHE A O 1
ATOM 660 N N . SER A 1 78 ? 6.153 -5.508 -9.559 1.00 82.31 78 SER A N 1
ATOM 661 C CA . SER A 1 78 ? 7.406 -4.972 -10.100 1.00 82.31 78 SER A CA 1
ATOM 662 C C . SER A 1 78 ? 8.463 -6.062 -10.256 1.00 82.31 78 SER A C 1
ATOM 664 O O . SER A 1 78 ? 9.167 -6.082 -11.252 1.00 82.31 78 SER A O 1
ATOM 666 N N . LEU A 1 79 ? 8.541 -7.010 -9.316 1.00 83.62 79 LEU A N 1
ATOM 667 C CA . LEU A 1 79 ? 9.460 -8.147 -9.424 1.00 83.62 79 LEU A CA 1
ATOM 668 C C . LEU A 1 79 ? 9.110 -9.073 -10.597 1.00 83.62 79 LEU A C 1
ATOM 670 O O . LEU A 1 79 ? 10.019 -9.584 -11.243 1.00 83.62 79 LEU A O 1
ATOM 674 N N . LEU A 1 80 ? 7.818 -9.261 -10.885 1.00 82.31 80 LEU A N 1
ATOM 675 C CA . LEU A 1 80 ? 7.366 -9.960 -12.091 1.00 82.31 80 LEU A CA 1
ATOM 676 C C . LEU A 1 80 ? 7.711 -9.170 -13.363 1.00 82.31 80 LEU A C 1
ATOM 678 O O . LEU A 1 80 ? 8.171 -9.754 -14.331 1.00 82.31 80 LEU A O 1
ATOM 682 N N . SER A 1 81 ? 7.498 -7.852 -13.361 1.00 77.62 81 SER A N 1
ATOM 683 C CA . SER A 1 81 ? 7.771 -6.991 -14.526 1.00 77.62 81 SER A CA 1
ATOM 684 C C . SER A 1 81 ? 9.266 -6.885 -14.848 1.00 77.62 81 SER A C 1
ATOM 686 O O . SER A 1 81 ? 9.630 -6.704 -16.003 1.00 77.62 81 SER A O 1
ATOM 688 N N . ASP A 1 82 ? 10.118 -7.014 -13.830 1.00 86.88 82 ASP A N 1
ATOM 689 C CA . ASP A 1 82 ? 11.578 -7.051 -13.953 1.00 86.88 82 ASP A CA 1
ATOM 690 C C . ASP A 1 82 ? 12.109 -8.443 -14.379 1.00 86.88 82 ASP A C 1
ATOM 692 O O . ASP A 1 82 ? 13.321 -8.656 -14.331 1.00 86.88 82 ASP A O 1
ATOM 696 N N . ASP A 1 83 ? 11.236 -9.413 -14.704 1.00 80.75 83 ASP A N 1
ATOM 697 C CA . ASP A 1 83 ? 11.569 -10.830 -14.964 1.00 80.75 83 ASP A CA 1
ATOM 698 C C . ASP A 1 83 ? 12.396 -11.500 -13.841 1.00 80.75 83 ASP A C 1
ATOM 700 O O . ASP A 1 83 ? 13.040 -12.532 -14.022 1.00 80.75 83 ASP A O 1
ATOM 704 N N . LYS A 1 84 ? 12.358 -10.943 -12.623 1.00 80.19 84 LYS A N 1
ATOM 705 C CA . LYS A 1 84 ? 13.015 -11.519 -11.433 1.00 80.19 84 LYS A CA 1
ATOM 706 C C . LYS A 1 84 ? 12.190 -12.631 -10.790 1.00 80.19 84 LYS A C 1
ATOM 708 O O . LYS A 1 84 ? 12.654 -13.270 -9.845 1.00 80.19 84 LYS A O 1
ATOM 713 N N . LEU A 1 85 ? 10.955 -12.819 -11.244 1.00 80.94 85 LEU A N 1
ATOM 714 C CA . LEU A 1 85 ? 10.021 -13.820 -10.754 1.00 80.94 85 LEU A CA 1
ATOM 715 C C . LEU A 1 85 ? 9.323 -14.500 -11.923 1.00 80.94 85 LEU A C 1
ATOM 717 O O . LEU A 1 85 ? 8.697 -13.838 -12.744 1.00 80.94 85 LEU A O 1
ATOM 721 N N . ASP A 1 86 ? 9.319 -15.829 -11.908 1.00 85.19 86 ASP A N 1
ATOM 722 C CA . ASP A 1 86 ? 8.469 -16.598 -12.805 1.00 85.19 86 ASP A CA 1
ATOM 723 C C . ASP A 1 86 ? 6.989 -16.367 -12.486 1.00 85.19 86 ASP A C 1
ATOM 725 O O . ASP A 1 86 ? 6.574 -16.230 -11.326 1.00 85.19 86 ASP A O 1
ATOM 729 N N . LYS A 1 87 ? 6.161 -16.409 -13.531 1.00 82.25 87 LYS A N 1
ATOM 730 C CA . LYS A 1 87 ? 4.707 -16.228 -13.440 1.00 82.25 87 LYS A CA 1
ATOM 731 C C . LYS A 1 87 ? 4.055 -17.189 -12.439 1.00 82.25 87 LYS A C 1
ATOM 733 O O . LYS A 1 87 ? 3.128 -16.801 -11.732 1.00 82.25 87 LYS A O 1
ATOM 738 N N . GLU A 1 88 ? 4.546 -18.423 -12.354 1.00 84.19 88 GLU A N 1
ATOM 739 C CA . GLU A 1 88 ? 4.035 -19.421 -11.410 1.00 84.19 88 GLU A CA 1
ATOM 740 C C . GLU A 1 88 ? 4.351 -19.046 -9.952 1.00 84.19 88 GLU A C 1
ATOM 742 O O . GLU A 1 88 ? 3.475 -19.093 -9.084 1.00 84.19 88 GLU A O 1
ATOM 747 N N . THR A 1 89 ? 5.574 -18.585 -9.690 1.00 84.75 89 THR A N 1
ATOM 748 C CA . THR A 1 89 ? 6.007 -18.124 -8.365 1.00 84.75 89 THR A CA 1
ATOM 749 C C . THR A 1 89 ? 5.257 -16.859 -7.944 1.00 84.75 89 THR A C 1
ATOM 751 O O . THR A 1 89 ? 4.831 -16.753 -6.793 1.00 84.75 89 THR A O 1
ATOM 754 N N . TYR A 1 90 ? 4.996 -15.937 -8.878 1.00 85.94 90 TYR A N 1
ATOM 755 C CA . TYR A 1 90 ? 4.147 -14.766 -8.637 1.00 85.94 90 TYR A CA 1
ATOM 756 C C . TYR A 1 90 ? 2.729 -15.155 -8.195 1.00 85.94 90 TYR A C 1
ATOM 758 O O . TYR A 1 90 ? 2.227 -14.607 -7.213 1.00 85.94 90 TYR A O 1
ATOM 766 N N . VAL A 1 91 ? 2.086 -16.116 -8.871 1.00 87.75 91 VAL A N 1
ATOM 767 C CA . VAL A 1 91 ? 0.722 -16.559 -8.523 1.00 87.75 91 VAL A CA 1
ATOM 768 C C . VAL A 1 91 ? 0.678 -17.145 -7.111 1.00 87.75 91 VAL A C 1
ATOM 770 O O . VAL A 1 91 ? -0.213 -16.793 -6.338 1.00 87.75 91 VAL A O 1
ATOM 773 N N . ARG A 1 92 ? 1.659 -17.977 -6.739 1.00 87.25 92 ARG A N 1
ATOM 774 C CA . ARG A 1 92 ? 1.738 -18.570 -5.392 1.00 87.25 92 ARG A CA 1
ATOM 775 C C . ARG A 1 92 ? 1.933 -17.511 -4.309 1.00 87.25 92 ARG A C 1
ATOM 777 O O . ARG A 1 92 ? 1.229 -17.525 -3.302 1.00 87.25 92 ARG A O 1
ATOM 784 N N . LEU A 1 93 ? 2.859 -16.575 -4.522 1.00 86.94 93 LEU A N 1
ATOM 785 C CA . LEU A 1 93 ? 3.126 -15.498 -3.566 1.00 86.94 93 LEU A CA 1
ATOM 786 C C . LEU A 1 93 ? 1.935 -14.548 -3.435 1.00 86.94 93 LEU A C 1
ATOM 788 O O . LEU A 1 93 ? 1.596 -14.150 -2.325 1.00 86.94 93 LEU A O 1
ATOM 792 N N . ARG A 1 94 ? 1.253 -14.235 -4.540 1.00 86.06 94 ARG A N 1
ATOM 793 C CA . ARG A 1 94 ? 0.033 -13.424 -4.521 1.00 86.06 94 ARG A CA 1
ATOM 794 C C . ARG A 1 94 ? -1.099 -14.106 -3.756 1.00 86.06 94 ARG A C 1
ATOM 796 O O . ARG A 1 94 ? -1.745 -13.458 -2.941 1.00 86.06 94 ARG A O 1
ATOM 803 N N . GLN A 1 95 ? -1.308 -15.404 -3.962 1.00 87.75 95 GLN A N 1
ATOM 804 C CA . GLN A 1 95 ? -2.301 -16.167 -3.201 1.00 87.75 95 GLN A CA 1
ATOM 805 C C . GLN A 1 95 ? -1.964 -16.221 -1.705 1.00 87.75 95 GLN A C 1
ATOM 807 O O . GLN A 1 95 ? -2.859 -16.093 -0.871 1.00 87.75 95 GLN A O 1
ATOM 812 N N . ALA A 1 96 ? -0.685 -16.374 -1.351 1.00 86.50 96 ALA A N 1
ATOM 813 C CA . ALA A 1 96 ? -0.241 -16.321 0.041 1.00 86.50 96 ALA A CA 1
ATOM 814 C C . ALA A 1 96 ? -0.486 -14.937 0.667 1.00 86.50 96 ALA A C 1
ATOM 816 O O . ALA A 1 96 ? -0.974 -14.855 1.794 1.00 86.50 96 ALA A O 1
ATOM 817 N N . LEU A 1 97 ? -0.218 -13.865 -0.085 1.00 86.44 97 LEU A N 1
ATOM 818 C CA . LEU A 1 97 ? -0.490 -12.485 0.315 1.00 86.44 97 LEU A CA 1
ATOM 819 C C . LEU A 1 97 ? -1.989 -12.253 0.567 1.00 86.44 97 LEU A C 1
ATOM 821 O O . LEU A 1 97 ? -2.378 -11.734 1.610 1.00 86.44 97 LEU A O 1
ATOM 825 N N . GLU A 1 98 ? -2.839 -12.670 -0.376 1.00 85.12 98 GLU A N 1
ATOM 826 C CA . GLU A 1 98 ? -4.300 -12.538 -0.289 1.00 85.12 98 GLU A CA 1
ATOM 827 C C . GLU A 1 98 ? -4.870 -13.339 0.887 1.00 85.12 98 GLU A C 1
ATOM 829 O O . GLU A 1 98 ? -5.759 -12.862 1.596 1.00 85.12 98 GLU A O 1
ATOM 834 N N . LYS A 1 99 ? -4.330 -14.536 1.139 1.00 87.44 99 LYS A N 1
ATOM 835 C CA . LYS A 1 99 ? -4.713 -15.356 2.291 1.00 87.44 99 LYS A CA 1
ATOM 836 C C . LYS A 1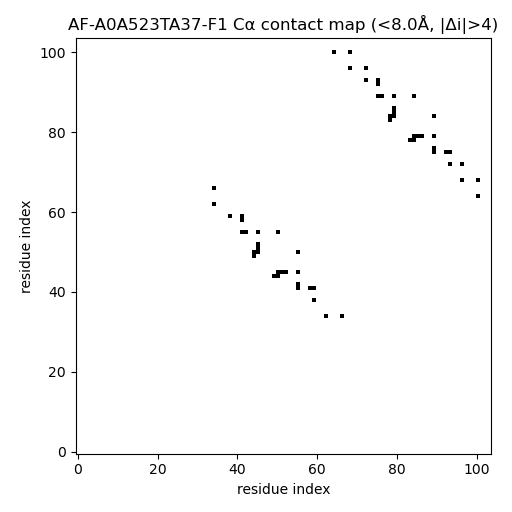 99 ? -4.312 -14.694 3.611 1.00 87.44 99 LYS A C 1
ATOM 838 O O . LYS A 1 99 ? -5.157 -14.539 4.484 1.00 87.44 99 LYS A O 1
ATOM 843 N N . SER A 1 100 ? -3.070 -14.218 3.722 1.00 80.69 100 SER A N 1
ATOM 844 C CA . SER A 1 100 ? -2.597 -13.484 4.904 1.00 80.69 100 SER A CA 1
ATOM 845 C C . SER A 1 100 ? -3.427 -12.231 5.189 1.00 80.69 100 SER A C 1
ATOM 847 O O . SER A 1 100 ? -3.605 -11.869 6.350 1.00 80.69 100 SER A O 1
ATOM 849 N N . PHE A 1 101 ? -3.918 -11.563 4.143 1.00 81.81 101 PHE A N 1
ATOM 850 C CA . PHE A 1 101 ? -4.767 -10.385 4.275 1.00 81.81 101 PHE A CA 1
ATOM 851 C C . PHE A 1 101 ? -6.190 -10.723 4.740 1.00 81.81 101 PHE A C 1
ATOM 853 O O . PHE A 1 101 ? -6.747 -9.978 5.536 1.00 81.81 101 PHE A O 1
ATOM 860 N N . ARG A 1 102 ? -6.784 -11.834 4.276 1.00 77.88 102 ARG A N 1
ATOM 861 C CA . ARG A 1 102 ? -8.117 -12.280 4.734 1.00 77.88 102 ARG A CA 1
ATOM 862 C C . ARG A 1 102 ? -8.125 -12.811 6.165 1.00 77.88 102 ARG A C 1
ATOM 864 O O . ARG A 1 102 ? -9.163 -12.719 6.813 1.00 77.88 102 ARG A O 1
ATOM 871 N N . ASP A 1 103 ? -7.011 -13.382 6.611 1.00 75.56 103 ASP A N 1
ATOM 872 C CA . ASP A 1 103 ? -6.892 -14.015 7.928 1.00 75.56 103 ASP A CA 1
ATOM 873 C C . ASP A 1 103 ? -6.486 -13.019 9.048 1.00 75.56 103 ASP A C 1
ATOM 875 O O . ASP A 1 103 ? -6.441 -13.415 10.214 1.00 75.56 103 ASP A O 1
ATOM 879 N N . SER A 1 104 ? -6.198 -11.745 8.716 1.00 58.03 104 SER A N 1
ATOM 880 C CA . SER A 1 104 ? -5.862 -10.648 9.659 1.00 58.03 104 SER A CA 1
ATOM 881 C C . SER A 1 104 ? -7.064 -9.770 10.010 1.00 58.03 104 SER A C 1
ATOM 883 O O . SER A 1 104 ? -7.128 -9.309 11.173 1.00 58.03 104 SER A O 1
#